Protein AF-A0A940LHA8-F1 (afdb_monomer_lite)

Sequence (116 aa):
MSLPFFALILKLLYVRRKNFYYSDHAVFTLYHYIFSFILLMAIMGVGQLSDWTGISLGWVILLLFLVWIGYLLIAMKNFYRQGWRKTIVKFLILDFLGFFVVLFLFMVFLVLSFLV

Secondary structure (DSSP, 8-state):
--HHHHHHHHHHHTTT-TT--HHHHHHHHHHHHHHHHHHHHHHHHHHHHHHHH----HHHHHHHHHHHHHHHHHHHHHHHT--HHHHHHHHHHHHHHHHHHHHHHHHHHHHHHHH-

Structure (mmCIF, N/CA/C/O backbone):
data_AF-A0A940LHA8-F1
#
_entry.id   AF-A0A940LHA8-F1
#
loop_
_atom_site.group_PDB
_atom_site.id
_atom_site.type_symbol
_atom_site.label_atom_id
_atom_site.label_alt_id
_atom_site.label_comp_id
_atom_site.label_asym_id
_atom_site.label_entity_id
_atom_site.label_seq_id
_atom_site.pdbx_PDB_ins_code
_atom_site.Cartn_x
_atom_site.Cartn_y
_atom_site.Cartn_z
_atom_site.occupancy
_atom_site.B_iso_or_equiv
_atom_site.auth_seq_id
_atom_site.auth_comp_id
_atom_site.auth_asym_id
_atom_site.auth_atom_id
_atom_site.pdbx_PDB_model_num
ATOM 1 N N . MET A 1 1 ? -11.880 -2.506 -8.402 1.00 62.34 1 MET A N 1
ATOM 2 C CA . MET A 1 1 ? -12.842 -3.528 -7.925 1.00 62.34 1 MET A CA 1
ATOM 3 C C . MET A 1 1 ? -12.488 -4.121 -6.560 1.00 62.34 1 MET A C 1
ATOM 5 O O . MET A 1 1 ? -13.398 -4.410 -5.800 1.00 62.34 1 MET A O 1
ATOM 9 N N . SER A 1 2 ? -11.208 -4.261 -6.196 1.00 86.75 2 SER A N 1
ATOM 10 C CA . SER A 1 2 ? -10.781 -4.823 -4.898 1.00 86.75 2 SER A CA 1
ATOM 11 C C . SER A 1 2 ? -10.897 -3.871 -3.698 1.00 86.75 2 SER A C 1
ATOM 13 O O . SER A 1 2 ? -10.974 -4.339 -2.566 1.00 86.75 2 SER A O 1
ATOM 15 N N . LEU A 1 3 ? -10.940 -2.550 -3.921 1.00 90.06 3 LEU A N 1
ATOM 16 C CA . LEU A 1 3 ? -10.986 -1.528 -2.862 1.00 90.06 3 LEU A CA 1
ATOM 17 C C . LEU A 1 3 ? -12.035 -1.798 -1.762 1.00 90.06 3 LEU A C 1
ATOM 19 O O . LEU A 1 3 ? -11.643 -1.811 -0.594 1.00 90.06 3 LEU A O 1
ATOM 23 N N . PRO A 1 4 ? -13.327 -2.053 -2.067 1.00 92.56 4 PRO A N 1
ATOM 24 C CA . PRO A 1 4 ? -14.316 -2.320 -1.021 1.00 92.56 4 PRO A CA 1
ATOM 25 C C . PRO A 1 4 ? -14.007 -3.590 -0.218 1.00 92.56 4 PRO A C 1
ATOM 27 O O . PRO A 1 4 ? -14.185 -3.610 0.997 1.00 92.56 4 PRO A O 1
ATOM 30 N N . PHE A 1 5 ? -13.472 -4.631 -0.858 1.00 93.56 5 PHE A N 1
ATOM 31 C CA . PHE A 1 5 ? -13.06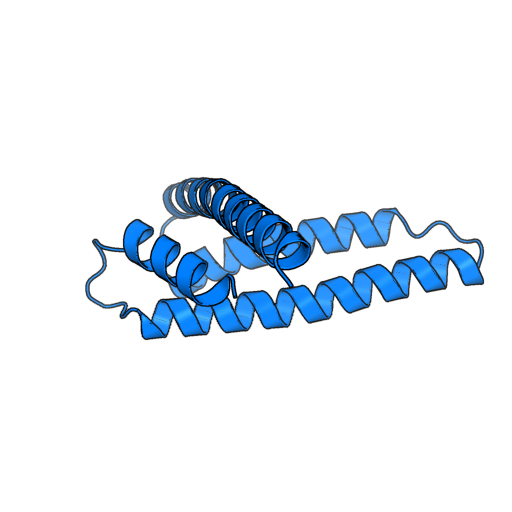2 -5.856 -0.169 1.00 93.56 5 PHE A CA 1
ATOM 32 C C . PHE A 1 5 ? -11.868 -5.612 0.756 1.00 93.56 5 PHE A C 1
ATOM 34 O O . PHE A 1 5 ? -11.858 -6.080 1.891 1.00 93.56 5 PHE A O 1
ATOM 41 N N . PHE A 1 6 ? -10.886 -4.828 0.315 1.00 94.19 6 PHE A N 1
ATOM 42 C CA . PHE A 1 6 ? -9.719 -4.489 1.126 1.00 94.19 6 PHE A CA 1
ATOM 43 C C . PHE A 1 6 ? -10.104 -3.629 2.343 1.00 94.19 6 PHE A C 1
ATOM 45 O O . PHE A 1 6 ? -9.696 -3.912 3.472 1.00 94.19 6 PHE A O 1
ATOM 52 N N . ALA A 1 7 ? -10.983 -2.642 2.145 1.00 95.38 7 ALA A N 1
ATOM 53 C CA . ALA A 1 7 ? -11.564 -1.850 3.226 1.00 95.38 7 ALA A CA 1
ATOM 54 C C . ALA A 1 7 ? -12.392 -2.711 4.198 1.00 95.38 7 ALA A C 1
ATOM 56 O O . ALA A 1 7 ? -12.354 -2.498 5.412 1.00 95.38 7 ALA A O 1
ATOM 57 N N . LEU A 1 8 ? -13.111 -3.715 3.686 1.00 95.94 8 LEU A N 1
ATOM 58 C CA . LEU A 1 8 ? -13.868 -4.664 4.498 1.00 95.94 8 LEU A CA 1
ATOM 59 C C . LEU A 1 8 ? -12.948 -5.548 5.348 1.00 95.94 8 LEU A C 1
ATOM 61 O O . LEU A 1 8 ? -13.213 -5.710 6.538 1.00 95.94 8 LEU A O 1
ATOM 65 N N . ILE A 1 9 ? -11.850 -6.067 4.786 1.00 96.25 9 ILE A N 1
ATOM 66 C CA . ILE A 1 9 ? -10.849 -6.830 5.549 1.00 96.25 9 ILE A CA 1
ATOM 67 C C . ILE A 1 9 ? -10.293 -5.966 6.682 1.00 96.25 9 ILE A C 1
ATOM 69 O O . ILE A 1 9 ? -10.262 -6.405 7.832 1.00 96.25 9 ILE A O 1
ATOM 73 N N . LEU A 1 10 ? -9.923 -4.714 6.400 1.00 96.00 10 LEU A N 1
ATOM 74 C CA . LEU A 1 10 ? -9.479 -3.773 7.431 1.00 96.00 10 LEU A CA 1
ATOM 75 C C . LEU A 1 10 ? -10.551 -3.561 8.507 1.00 96.00 10 LEU A C 1
ATOM 77 O O . LEU A 1 10 ? -10.246 -3.657 9.697 1.00 96.00 10 LEU A O 1
ATOM 81 N N . LYS A 1 11 ? -11.816 -3.362 8.126 1.00 95.62 11 LYS A N 1
ATOM 82 C CA . LYS A 1 11 ? -12.921 -3.252 9.088 1.00 95.62 11 LYS A CA 1
ATOM 83 C C . LYS A 1 11 ? -13.018 -4.484 9.989 1.00 95.62 11 LYS A C 1
ATOM 85 O O . LYS A 1 11 ? -13.180 -4.336 11.197 1.00 95.62 11 LYS A O 1
ATOM 90 N N . LEU A 1 12 ? -12.877 -5.691 9.443 1.00 95.31 12 LEU A N 1
ATOM 91 C CA . LEU A 1 12 ? -12.895 -6.935 10.221 1.00 95.31 12 LEU A CA 1
ATOM 92 C C . LEU A 1 12 ? -11.686 -7.035 11.163 1.00 95.31 12 LEU A C 1
ATOM 94 O O . LEU A 1 12 ? -11.846 -7.293 12.357 1.00 95.31 12 LEU A O 1
ATOM 98 N N . LEU A 1 13 ? -10.479 -6.740 10.672 1.00 95.19 13 LEU A N 1
ATOM 99 C CA . LEU A 1 13 ? -9.248 -6.744 11.472 1.00 95.19 13 LEU A CA 1
ATOM 100 C C . LEU A 1 13 ? -9.284 -5.733 12.622 1.00 95.19 13 LEU A C 1
ATOM 102 O O . LEU A 1 13 ? -8.635 -5.926 13.659 1.00 95.19 13 LEU A O 1
ATOM 106 N N . TYR A 1 14 ? -10.017 -4.635 12.458 1.00 94.44 14 TYR A N 1
ATOM 107 C CA . TYR A 1 14 ? -10.129 -3.558 13.435 1.00 94.44 14 TYR A CA 1
ATOM 108 C C . TYR A 1 14 ? -11.520 -3.453 14.076 1.00 94.44 14 TYR A C 1
ATOM 110 O O . TYR A 1 14 ? -11.765 -2.488 14.790 1.00 94.44 14 TYR A O 1
ATOM 118 N N . VAL A 1 15 ? -12.369 -4.485 13.974 1.00 92.69 15 VAL A N 1
ATOM 119 C CA . VAL A 1 15 ? -13.764 -4.473 14.466 1.00 92.69 15 VAL A CA 1
ATOM 120 C C . VAL A 1 15 ? -13.905 -4.126 15.954 1.00 92.69 15 VAL A C 1
ATOM 122 O O . VAL A 1 15 ? -14.878 -3.511 16.377 1.00 92.69 15 VAL A O 1
ATOM 125 N N . ARG A 1 16 ? -12.896 -4.457 16.773 1.00 89.19 16 ARG A N 1
ATOM 126 C CA . ARG A 1 16 ? -12.867 -4.120 18.210 1.00 89.19 16 ARG A CA 1
ATOM 127 C C . ARG A 1 16 ? -12.642 -2.622 18.483 1.00 89.19 16 ARG A C 1
ATOM 129 O O . ARG A 1 16 ? -12.663 -2.206 19.638 1.00 89.19 16 ARG A O 1
ATOM 136 N N . ARG A 1 17 ? -12.373 -1.807 17.459 1.00 86.88 17 ARG A N 1
ATOM 137 C CA . ARG A 1 17 ? -12.106 -0.366 17.560 1.00 86.88 17 ARG A CA 1
ATOM 138 C C . ARG A 1 17 ? -13.323 0.405 17.054 1.00 86.88 17 ARG A C 1
ATOM 140 O O . ARG A 1 17 ? -13.443 0.666 15.867 1.00 86.88 17 ARG A O 1
ATOM 147 N N . LYS A 1 18 ? -14.195 0.810 17.979 1.00 81.12 18 LYS A N 1
ATOM 148 C CA . LYS A 1 18 ? -15.479 1.461 17.661 1.00 81.12 18 LYS A CA 1
ATOM 149 C C . LYS A 1 18 ? -15.373 2.857 17.025 1.00 81.12 18 LYS A C 1
ATOM 151 O O . LYS A 1 18 ? -16.371 3.353 16.527 1.00 81.12 18 LYS A O 1
ATOM 156 N N . ASN A 1 19 ? -14.185 3.465 17.021 1.00 88.25 19 ASN A N 1
ATOM 157 C CA . ASN A 1 19 ? -13.971 4.812 16.480 1.00 88.25 19 ASN A CA 1
ATOM 158 C C . ASN A 1 19 ? -13.641 4.830 14.978 1.00 88.25 19 ASN A C 1
ATOM 160 O O . ASN A 1 19 ? -13.383 5.905 14.453 1.00 88.25 19 ASN A O 1
ATOM 164 N N . PHE A 1 20 ? -13.583 3.669 14.317 1.00 91.31 20 PHE A N 1
ATOM 165 C CA . PHE A 1 20 ? -13.324 3.581 12.881 1.00 91.31 20 PHE A CA 1
ATOM 166 C C . PHE A 1 20 ? -14.565 3.069 12.159 1.00 91.31 20 PHE A C 1
ATOM 168 O O . PHE A 1 20 ? -15.047 1.961 12.411 1.00 91.31 20 PHE A O 1
ATOM 175 N N . TYR A 1 21 ? -15.073 3.885 11.249 1.00 93.19 21 TYR A N 1
ATOM 176 C CA . TYR A 1 21 ? -16.150 3.540 10.342 1.00 93.19 21 TYR A CA 1
ATOM 177 C C . TYR A 1 21 ? -15.597 2.871 9.084 1.00 93.19 21 TYR A C 1
ATOM 1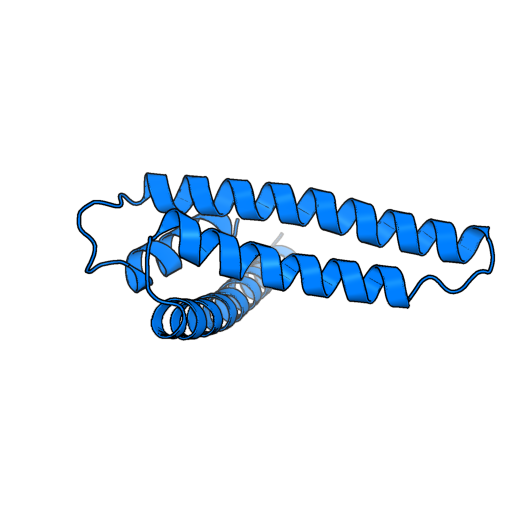79 O O . TYR A 1 21 ? -14.415 2.957 8.752 1.00 93.19 21 TYR A O 1
ATOM 187 N N . TYR A 1 22 ? -16.473 2.200 8.335 1.00 93.19 22 TYR A N 1
ATOM 188 C CA . TYR A 1 22 ? -16.093 1.601 7.052 1.00 93.19 22 TYR A CA 1
ATOM 189 C C . TYR A 1 22 ? -15.503 2.637 6.079 1.00 93.19 22 TYR A C 1
ATOM 191 O O . TYR A 1 22 ? -14.544 2.333 5.373 1.00 93.19 22 TYR A O 1
ATOM 199 N N . SER A 1 23 ? -16.031 3.864 6.090 1.00 94.38 23 SER A N 1
ATOM 200 C CA . SER A 1 23 ? -15.511 4.992 5.313 1.00 94.38 23 SER A CA 1
ATOM 201 C C . SER A 1 23 ? -14.048 5.292 5.630 1.00 94.38 23 SER A C 1
ATOM 203 O O . SER A 1 23 ? -13.272 5.519 4.710 1.00 94.38 23 SER A O 1
ATOM 205 N N . ASP A 1 24 ? -13.641 5.212 6.898 1.00 95.62 24 ASP A N 1
ATOM 206 C CA . ASP A 1 24 ? -12.259 5.476 7.311 1.00 95.62 24 ASP A CA 1
ATOM 207 C C . ASP A 1 24 ? -11.306 4.433 6.717 1.00 95.62 24 ASP A C 1
ATOM 209 O O . ASP A 1 24 ? -10.247 4.765 6.183 1.00 95.62 24 ASP A O 1
ATOM 213 N N . HIS A 1 25 ? -11.717 3.161 6.739 1.00 95.50 25 HIS A N 1
ATOM 214 C CA . HIS A 1 25 ? -10.973 2.069 6.111 1.00 95.50 25 HIS A CA 1
ATOM 215 C C . HIS A 1 25 ? -10.935 2.197 4.582 1.00 95.50 25 HIS A C 1
ATOM 217 O O . HIS A 1 25 ? -9.912 1.895 3.964 1.00 95.50 25 HIS A O 1
ATOM 223 N N . ALA A 1 26 ? -12.025 2.658 3.965 1.00 95.38 26 ALA A N 1
ATOM 224 C CA . ALA A 1 26 ? -12.102 2.885 2.526 1.00 95.38 26 ALA A CA 1
ATOM 225 C C . ALA A 1 26 ? -11.186 4.032 2.082 1.00 95.38 26 ALA A C 1
ATOM 227 O O . ALA A 1 26 ? -10.439 3.868 1.120 1.00 95.38 26 ALA A O 1
ATOM 228 N N . VAL A 1 27 ? -11.169 5.146 2.818 1.00 96.38 27 VAL A N 1
ATOM 229 C CA . VAL A 1 27 ? -10.271 6.281 2.566 1.00 96.38 27 VAL A CA 1
ATOM 230 C C . VAL A 1 27 ? -8.812 5.867 2.755 1.00 96.38 27 VAL A C 1
ATOM 232 O O . VAL A 1 27 ? -7.990 6.128 1.880 1.00 96.38 27 VAL A O 1
ATOM 235 N N . PHE A 1 28 ? -8.482 5.147 3.832 1.00 96.62 28 PHE A N 1
ATOM 236 C CA . PHE A 1 28 ? -7.136 4.597 4.031 1.00 96.62 28 PHE A CA 1
ATOM 237 C C . PHE A 1 28 ? -6.695 3.719 2.850 1.00 96.62 28 PHE A C 1
ATOM 239 O O . PHE A 1 28 ? -5.591 3.870 2.328 1.00 96.62 28 PHE A O 1
ATOM 246 N N . THR A 1 29 ? -7.581 2.827 2.401 1.00 96.44 29 THR A N 1
ATOM 247 C CA . THR A 1 29 ? -7.330 1.953 1.249 1.00 96.44 29 THR A CA 1
ATOM 248 C C . THR A 1 29 ? -7.133 2.764 -0.029 1.00 96.44 29 THR A C 1
ATOM 250 O O . THR A 1 29 ? -6.228 2.467 -0.801 1.00 96.44 29 THR A O 1
ATOM 253 N N . LEU A 1 30 ? -7.932 3.809 -0.249 1.00 96.00 30 LEU A N 1
ATOM 254 C CA . LEU A 1 30 ? -7.798 4.687 -1.409 1.00 96.00 30 LEU A CA 1
ATOM 255 C C . LEU A 1 30 ? -6.412 5.344 -1.456 1.00 96.00 30 LEU A C 1
ATOM 257 O O . LEU A 1 30 ? -5.751 5.273 -2.489 1.00 96.00 30 LEU A O 1
ATOM 261 N N . TYR A 1 31 ? -5.938 5.912 -0.343 1.00 96.31 31 TYR A N 1
ATOM 262 C CA . TYR A 1 31 ? -4.589 6.486 -0.268 1.00 96.31 31 TYR A CA 1
ATOM 263 C C . TYR A 1 31 ? -3.501 5.444 -0.522 1.00 96.31 31 TYR A C 1
ATOM 265 O O . TYR A 1 31 ? -2.548 5.727 -1.247 1.00 96.31 31 TYR A O 1
ATOM 273 N N . HIS A 1 32 ? -3.658 4.232 0.019 1.00 95.88 32 HIS A N 1
ATOM 274 C CA . HIS A 1 32 ? -2.737 3.137 -0.266 1.00 95.88 32 HIS A CA 1
ATOM 275 C C . HIS A 1 32 ? -2.688 2.810 -1.765 1.00 95.88 32 HIS A C 1
ATOM 277 O O . HIS A 1 32 ? -1.600 2.704 -2.318 1.00 95.88 32 HIS A O 1
ATOM 283 N N . TYR A 1 33 ? -3.839 2.733 -2.439 1.00 95.25 33 TYR A N 1
ATOM 284 C CA . TYR A 1 33 ? -3.909 2.446 -3.874 1.00 95.25 33 TYR A CA 1
ATOM 285 C C . TYR A 1 33 ? -3.293 3.570 -4.709 1.00 95.25 33 TYR A C 1
ATOM 287 O O . TYR A 1 33 ? -2.520 3.288 -5.619 1.00 95.25 33 TYR A O 1
ATOM 295 N N . ILE A 1 34 ? -3.582 4.836 -4.388 1.00 96.62 34 ILE A N 1
ATOM 296 C CA . ILE A 1 34 ? -2.970 5.994 -5.061 1.00 96.62 34 ILE A CA 1
ATOM 297 C C . ILE A 1 34 ? -1.445 5.920 -4.948 1.00 96.62 34 ILE A C 1
ATOM 299 O O . ILE A 1 34 ? -0.743 6.036 -5.951 1.00 96.62 34 ILE A O 1
ATOM 303 N N . PHE A 1 35 ? -0.931 5.670 -3.743 1.00 97.12 35 PHE A N 1
ATOM 304 C CA . PHE A 1 35 ? 0.500 5.498 -3.520 1.00 97.12 35 PHE A CA 1
ATOM 305 C C . PHE A 1 35 ? 1.069 4.317 -4.319 1.00 97.12 35 PHE A C 1
ATOM 307 O O . PHE A 1 35 ? 2.100 4.466 -4.970 1.00 97.12 35 PHE A O 1
ATOM 314 N N . SER A 1 36 ? 0.384 3.170 -4.333 1.00 95.94 36 SER A N 1
ATOM 315 C CA . SER A 1 36 ? 0.775 2.001 -5.126 1.00 95.94 36 SER A CA 1
ATOM 316 C C . SER A 1 36 ? 0.859 2.299 -6.621 1.00 95.94 36 SER A C 1
ATOM 318 O O . SER A 1 36 ? 1.803 1.854 -7.264 1.00 95.94 36 SER A O 1
ATOM 320 N N . PHE A 1 37 ? -0.073 3.077 -7.177 1.00 96.62 37 PHE A N 1
ATOM 321 C CA . PHE A 1 37 ? -0.018 3.481 -8.584 1.00 96.62 37 PHE A CA 1
ATOM 322 C C . PHE A 1 37 ? 1.162 4.410 -8.876 1.00 96.62 37 PHE A C 1
ATOM 324 O O . PHE A 1 37 ? 1.854 4.209 -9.872 1.00 96.62 37 PHE A O 1
ATOM 331 N N . ILE A 1 38 ? 1.432 5.386 -8.004 1.00 97.69 38 ILE A N 1
ATOM 332 C CA . ILE A 1 38 ? 2.610 6.264 -8.121 1.00 97.69 38 ILE A CA 1
ATOM 333 C C . ILE A 1 38 ? 3.896 5.437 -8.093 1.00 97.69 38 ILE A C 1
ATOM 335 O O . ILE A 1 38 ? 4.788 5.632 -8.917 1.00 97.69 38 ILE A O 1
ATOM 339 N N . LEU A 1 39 ? 3.978 4.482 -7.172 1.00 97.31 39 LEU A N 1
ATOM 340 C CA . LEU A 1 39 ? 5.149 3.635 -7.023 1.00 97.31 39 LEU A CA 1
ATOM 341 C C . LEU A 1 39 ? 5.330 2.683 -8.209 1.00 97.31 39 LEU A C 1
ATOM 343 O O . LEU A 1 39 ? 6.449 2.503 -8.676 1.00 97.31 39 LEU A O 1
ATOM 347 N N . LEU A 1 40 ? 4.241 2.120 -8.733 1.00 97.19 40 LEU A N 1
ATOM 348 C CA . LEU A 1 40 ? 4.272 1.286 -9.931 1.00 97.19 40 LEU A CA 1
ATOM 349 C C . LEU A 1 40 ? 4.760 2.085 -11.145 1.00 97.19 40 LEU A C 1
ATOM 351 O O . LEU A 1 40 ? 5.624 1.604 -11.874 1.00 97.19 40 LEU A O 1
ATOM 355 N N . MET A 1 41 ? 4.278 3.321 -11.319 1.00 98.00 41 MET A N 1
ATOM 356 C CA . MET A 1 41 ? 4.785 4.229 -12.352 1.00 98.00 41 MET A CA 1
ATOM 357 C C . MET A 1 41 ? 6.288 4.485 -12.189 1.00 98.00 41 MET A C 1
ATOM 359 O O . MET A 1 41 ? 7.023 4.432 -13.172 1.00 98.00 41 MET A O 1
ATOM 363 N N . ALA A 1 42 ? 6.767 4.698 -10.960 1.00 97.81 42 ALA A N 1
ATOM 364 C CA . ALA A 1 42 ? 8.194 4.862 -10.692 1.00 97.81 42 ALA A CA 1
ATOM 365 C C . ALA A 1 42 ? 9.002 3.594 -11.021 1.00 97.81 42 ALA A C 1
ATOM 367 O O . ALA A 1 42 ? 10.045 3.693 -11.659 1.00 97.81 42 ALA A O 1
ATOM 368 N N . ILE A 1 43 ? 8.514 2.405 -10.648 1.00 97.50 43 ILE A N 1
ATOM 369 C CA . ILE A 1 43 ? 9.164 1.120 -10.960 1.00 97.50 43 ILE A CA 1
ATOM 370 C C . ILE A 1 43 ? 9.272 0.925 -12.477 1.00 97.50 43 ILE A C 1
ATOM 372 O O . ILE A 1 43 ? 10.349 0.602 -12.973 1.00 97.50 43 ILE A O 1
ATOM 376 N N . MET A 1 44 ? 8.185 1.163 -13.217 1.00 97.19 44 MET A N 1
ATOM 377 C CA . MET A 1 44 ? 8.179 1.069 -14.680 1.00 97.19 44 MET A CA 1
ATOM 378 C C . MET A 1 44 ? 9.134 2.086 -15.315 1.00 97.19 44 MET A C 1
ATOM 380 O O . MET A 1 44 ? 9.900 1.730 -16.207 1.00 97.19 44 MET A O 1
ATOM 384 N N . GLY A 1 45 ? 9.141 3.330 -14.826 1.00 97.56 45 GLY A N 1
ATOM 385 C CA . GLY A 1 45 ? 10.046 4.375 -15.305 1.00 97.56 45 GLY A CA 1
ATOM 386 C C . GLY A 1 45 ? 11.521 4.048 -15.061 1.00 97.56 45 GLY A C 1
ATOM 387 O O . GLY A 1 45 ? 12.348 4.245 -15.946 1.00 97.56 45 GLY A O 1
ATOM 388 N N . VAL A 1 46 ? 11.854 3.490 -13.894 1.00 97.25 46 VAL A N 1
ATOM 389 C CA . VAL A 1 46 ? 13.212 3.021 -13.578 1.00 97.25 46 VAL A CA 1
ATOM 390 C C . VAL A 1 46 ? 13.613 1.849 -14.472 1.00 97.25 46 VAL A C 1
ATOM 392 O O . VAL A 1 46 ? 14.745 1.827 -14.947 1.00 97.25 46 VAL A O 1
ATOM 395 N N . GLY A 1 47 ? 12.703 0.906 -14.732 1.00 96.56 47 GLY A N 1
ATOM 396 C CA . GLY A 1 47 ? 12.943 -0.192 -15.672 1.00 96.56 47 GLY A CA 1
ATOM 397 C C . GLY A 1 47 ? 1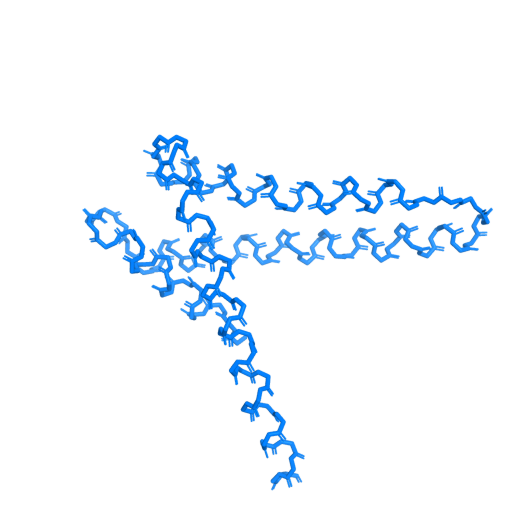3.279 0.326 -17.071 1.00 96.56 47 GLY A C 1
ATOM 398 O O . GLY A 1 47 ? 14.337 0.012 -17.605 1.00 96.56 47 GLY A O 1
ATOM 399 N N . GLN A 1 48 ? 12.450 1.229 -17.600 1.00 96.81 48 GLN A N 1
ATOM 400 C CA . GLN A 1 48 ? 12.675 1.844 -18.909 1.00 96.81 48 GLN A CA 1
ATOM 401 C C . GLN A 1 48 ? 13.999 2.618 -18.977 1.00 96.81 48 GLN A C 1
ATOM 403 O O . GLN A 1 48 ? 14.703 2.569 -19.985 1.00 96.81 48 GLN A O 1
ATOM 408 N N . LEU A 1 49 ? 14.354 3.332 -17.904 1.00 96.88 49 LEU A N 1
ATOM 409 C CA . LEU A 1 49 ? 15.621 4.055 -17.811 1.00 96.88 49 LEU A CA 1
ATOM 410 C C . LEU A 1 49 ? 16.822 3.100 -17.779 1.00 96.88 49 LEU A C 1
ATOM 412 O O . LEU A 1 49 ? 17.855 3.397 -18.380 1.00 96.88 49 LEU A O 1
ATOM 416 N N . SER A 1 50 ? 16.689 1.960 -17.098 1.00 96.50 50 SER A N 1
ATOM 417 C CA . SER A 1 50 ? 17.704 0.904 -17.072 1.00 96.50 50 SER A CA 1
ATOM 418 C C . SER A 1 50 ? 17.979 0.390 -18.488 1.00 96.50 50 SER A C 1
ATOM 420 O O . SER A 1 50 ? 19.136 0.339 -18.900 1.00 96.50 50 SER A O 1
ATOM 422 N N . ASP A 1 51 ? 16.920 0.128 -19.258 1.00 95.00 51 ASP A N 1
ATOM 423 C CA . ASP A 1 51 ? 17.018 -0.344 -20.644 1.00 95.00 51 ASP A CA 1
ATOM 424 C C . ASP A 1 51 ? 17.627 0.713 -21.576 1.00 95.00 51 ASP A C 1
ATOM 426 O O . ASP A 1 51 ? 18.461 0.399 -22.422 1.00 95.00 51 ASP A O 1
ATOM 430 N N . TRP A 1 52 ? 17.249 1.984 -21.414 1.00 96.38 52 TRP A N 1
ATOM 431 C CA . TRP A 1 52 ? 17.754 3.082 -22.248 1.00 96.38 52 TRP A CA 1
ATOM 432 C C . TRP A 1 52 ? 19.219 3.429 -21.988 1.00 96.38 52 TRP A C 1
ATOM 434 O O . TRP A 1 52 ? 19.940 3.795 -22.913 1.00 96.38 52 TRP A O 1
ATOM 444 N N . THR A 1 53 ? 19.660 3.354 -20.733 1.00 95.56 53 THR A N 1
ATOM 445 C CA . THR A 1 53 ? 21.036 3.704 -20.345 1.00 95.56 53 THR A CA 1
ATOM 446 C C . THR A 1 53 ? 21.992 2.516 -20.411 1.00 95.56 53 THR A C 1
ATOM 448 O O . THR A 1 53 ? 23.205 2.712 -20.375 1.00 95.56 53 THR A O 1
ATOM 451 N N . GLY A 1 54 ? 21.469 1.286 -20.461 1.00 93.94 54 GLY A N 1
ATOM 452 C CA . GLY A 1 54 ? 22.244 0.054 -20.306 1.00 93.94 54 GLY A CA 1
ATOM 453 C C . GLY A 1 54 ? 22.798 -0.158 -18.890 1.00 93.94 54 GLY A C 1
ATOM 454 O O . GLY A 1 54 ? 23.526 -1.121 -18.650 1.00 93.94 54 GLY A O 1
ATOM 455 N N . ILE A 1 55 ? 22.477 0.725 -17.937 1.00 95.25 55 ILE A N 1
ATOM 456 C CA . ILE A 1 55 ? 22.901 0.624 -16.539 1.00 95.25 55 ILE A CA 1
ATOM 457 C C . ILE A 1 55 ? 21.880 -0.225 -15.792 1.00 95.25 55 ILE A C 1
ATOM 459 O O . ILE A 1 55 ? 20.688 0.065 -15.826 1.00 95.25 55 ILE A O 1
ATOM 463 N N . SER A 1 56 ? 22.336 -1.238 -15.052 1.00 94.00 56 SER A N 1
ATOM 464 C CA . SER A 1 56 ? 21.449 -2.038 -14.202 1.00 94.00 56 SER A CA 1
ATOM 465 C C . SER A 1 56 ? 20.943 -1.228 -13.002 1.00 94.00 56 SER A C 1
ATOM 467 O O . SER A 1 56 ? 21.705 -0.885 -12.095 1.00 94.00 56 SER A O 1
ATOM 469 N N . LEU A 1 57 ? 19.636 -0.955 -12.975 1.00 96.00 57 LEU A N 1
ATOM 470 C CA . LEU A 1 57 ? 18.941 -0.263 -11.882 1.00 96.00 57 LEU A CA 1
ATOM 471 C C . LEU A 1 57 ? 18.073 -1.211 -11.038 1.00 96.00 57 LEU A C 1
ATOM 473 O O . LEU A 1 57 ? 17.194 -0.770 -10.297 1.00 96.00 57 LEU A O 1
ATOM 477 N N . GLY A 1 58 ? 18.331 -2.522 -11.095 1.00 94.69 58 GLY A N 1
ATOM 478 C CA . GLY A 1 58 ? 17.551 -3.525 -10.356 1.00 94.69 58 GLY A CA 1
ATOM 479 C C . GLY A 1 58 ? 17.523 -3.298 -8.838 1.00 94.69 58 GLY A C 1
ATOM 480 O O . GLY A 1 58 ? 16.513 -3.554 -8.185 1.00 94.69 58 GLY A O 1
ATOM 481 N N . TRP A 1 59 ? 18.593 -2.737 -8.269 1.00 96.00 59 TRP A N 1
ATOM 482 C CA . TRP A 1 59 ? 18.652 -2.373 -6.850 1.00 96.00 59 TRP A CA 1
ATOM 483 C C . TRP A 1 59 ? 17.681 -1.237 -6.487 1.00 96.00 59 TRP A C 1
ATOM 485 O O . TRP A 1 59 ? 17.118 -1.246 -5.394 1.00 96.00 59 TRP A O 1
ATOM 495 N N . VAL A 1 60 ? 17.437 -0.289 -7.402 1.00 97.12 60 VAL A N 1
ATOM 496 C CA . VAL A 1 60 ? 16.451 0.789 -7.218 1.00 97.12 60 VAL A CA 1
ATOM 497 C C . VAL A 1 60 ? 15.049 0.195 -7.202 1.00 97.12 60 VAL A C 1
ATOM 499 O O . VAL A 1 60 ? 14.247 0.530 -6.336 1.00 97.12 60 VAL A O 1
ATOM 502 N N . ILE A 1 61 ? 14.766 -0.734 -8.116 1.00 96.38 61 ILE A N 1
ATOM 503 C CA . ILE A 1 61 ? 13.485 -1.446 -8.162 1.00 96.38 61 ILE A CA 1
ATOM 504 C C . ILE A 1 61 ? 13.257 -2.211 -6.851 1.00 96.38 61 ILE A C 1
ATOM 506 O O . ILE A 1 61 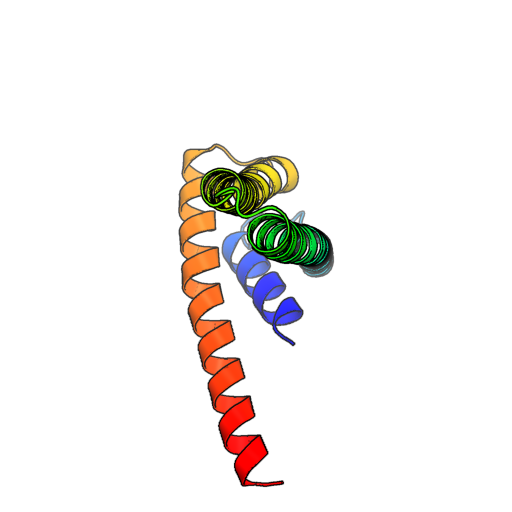? 12.190 -2.089 -6.249 1.00 96.38 61 ILE A O 1
ATOM 510 N N . LEU A 1 62 ? 14.270 -2.934 -6.356 1.00 96.88 62 LEU A N 1
ATOM 511 C CA . LEU A 1 62 ? 14.203 -3.621 -5.063 1.00 96.88 62 LEU A CA 1
ATOM 512 C C . LEU A 1 62 ? 13.923 -2.645 -3.909 1.00 96.88 62 LEU A C 1
ATOM 514 O O . LEU A 1 62 ? 13.069 -2.920 -3.066 1.00 96.88 62 LEU A O 1
ATOM 518 N N . LEU A 1 63 ? 14.600 -1.492 -3.884 1.00 98.00 63 LEU A N 1
ATOM 519 C CA . LEU A 1 63 ? 14.362 -0.443 -2.892 1.00 98.00 63 LEU A CA 1
ATOM 520 C C . LEU A 1 63 ? 12.910 0.055 -2.946 1.00 98.00 63 LEU A C 1
ATOM 522 O O . LEU A 1 63 ? 12.269 0.172 -1.905 1.00 98.00 63 LEU A O 1
ATOM 526 N N . LEU A 1 64 ? 12.369 0.304 -4.142 1.00 97.69 64 LEU A N 1
ATOM 527 C CA . LEU A 1 64 ? 10.979 0.730 -4.318 1.00 97.69 64 LEU A CA 1
ATOM 528 C C . LEU A 1 64 ? 9.999 -0.328 -3.794 1.00 97.69 64 LEU A C 1
ATOM 530 O O . LEU A 1 64 ? 9.062 0.024 -3.082 1.00 97.69 64 LEU A O 1
ATOM 534 N N . PHE A 1 65 ? 10.239 -1.619 -4.033 1.00 95.88 65 PHE A N 1
ATOM 535 C CA . PHE A 1 65 ? 9.422 -2.686 -3.441 1.00 95.88 65 PHE A CA 1
ATOM 536 C C . PHE A 1 65 ? 9.470 -2.692 -1.906 1.00 95.88 65 PHE A C 1
ATOM 538 O O . PHE A 1 65 ? 8.429 -2.819 -1.257 1.00 95.88 65 PHE A O 1
ATOM 545 N N . LEU A 1 66 ? 10.647 -2.500 -1.305 1.00 97.25 66 LEU A N 1
ATOM 546 C CA . LEU A 1 66 ? 10.778 -2.384 0.152 1.00 97.25 66 LEU A CA 1
ATOM 547 C C . LEU A 1 66 ? 10.040 -1.153 0.695 1.00 97.25 66 LEU A C 1
ATOM 549 O O . LEU A 1 66 ? 9.388 -1.237 1.737 1.00 97.25 66 LEU A O 1
ATOM 553 N N . VAL A 1 67 ? 10.089 -0.031 -0.027 1.00 97.62 67 VAL A N 1
ATOM 554 C CA . VAL A 1 67 ? 9.321 1.180 0.291 1.00 97.62 67 VAL A CA 1
ATOM 555 C C . VAL A 1 67 ? 7.820 0.904 0.222 1.00 97.62 67 VAL A C 1
ATOM 557 O O . VAL A 1 67 ? 7.095 1.366 1.101 1.00 97.62 67 VAL A O 1
ATOM 560 N N . TRP A 1 68 ? 7.344 0.112 -0.745 1.00 96.62 68 TRP A N 1
ATOM 561 C CA . TRP A 1 68 ? 5.934 -0.283 -0.831 1.00 96.62 68 TRP A CA 1
ATOM 562 C C . TRP A 1 68 ? 5.467 -0.976 0.452 1.00 96.62 68 TRP A C 1
ATOM 564 O O . TRP A 1 68 ? 4.505 -0.546 1.097 1.00 96.62 68 TRP A O 1
ATOM 574 N N . ILE A 1 69 ? 6.186 -2.029 0.843 1.00 95.94 69 ILE A N 1
ATOM 575 C CA . ILE A 1 69 ? 5.887 -2.855 2.018 1.00 95.94 69 ILE A CA 1
ATOM 576 C C . ILE A 1 69 ? 5.984 -2.008 3.292 1.00 95.94 69 ILE A C 1
ATOM 578 O O . ILE A 1 69 ? 5.073 -1.996 4.125 1.00 95.94 69 ILE A O 1
ATOM 582 N N . GLY A 1 70 ? 7.074 -1.247 3.426 1.00 97.25 70 GLY A N 1
ATOM 583 C CA . GLY A 1 70 ? 7.324 -0.382 4.573 1.00 97.25 70 GLY A CA 1
ATOM 584 C C . GLY A 1 70 ? 6.262 0.702 4.733 1.00 97.25 70 GLY A C 1
ATOM 585 O O . GLY A 1 70 ? 5.791 0.939 5.848 1.00 97.25 70 GLY A O 1
ATOM 586 N N . TYR A 1 71 ? 5.829 1.316 3.630 1.00 97.31 71 TYR A N 1
ATOM 587 C CA . TYR A 1 71 ? 4.790 2.338 3.637 1.00 97.31 71 TYR A CA 1
ATOM 588 C C . TYR A 1 71 ? 3.479 1.796 4.202 1.00 97.31 71 TYR A C 1
ATOM 590 O O . TYR A 1 71 ? 2.933 2.404 5.121 1.00 97.31 71 TYR A O 1
ATOM 598 N N . LEU A 1 72 ? 2.990 0.646 3.720 1.00 96.88 72 LEU A N 1
ATOM 599 C CA . LEU A 1 72 ? 1.723 0.085 4.200 1.00 96.88 72 LEU A CA 1
ATOM 600 C C . LEU A 1 72 ? 1.795 -0.250 5.697 1.00 96.88 72 LEU A C 1
ATOM 602 O O . LEU A 1 72 ? 0.901 0.126 6.461 1.00 96.88 72 LEU A O 1
ATOM 606 N N . LEU A 1 73 ? 2.885 -0.876 6.146 1.00 97.62 73 LEU A N 1
ATOM 607 C CA . LEU A 1 73 ? 3.078 -1.226 7.552 1.00 97.62 73 LEU A CA 1
ATOM 608 C C . LEU A 1 73 ? 3.107 0.016 8.464 1.00 97.62 73 LEU A C 1
ATOM 610 O O . LEU A 1 73 ? 2.444 0.048 9.509 1.00 97.62 73 LEU A O 1
ATOM 614 N N . ILE A 1 74 ? 3.850 1.057 8.072 1.00 97.62 74 ILE A N 1
ATOM 615 C CA . ILE A 1 74 ? 3.946 2.321 8.818 1.00 97.62 74 ILE A CA 1
ATOM 616 C C . ILE A 1 74 ? 2.609 3.070 8.784 1.00 97.62 74 ILE A C 1
ATOM 618 O O . ILE A 1 74 ? 2.157 3.562 9.821 1.00 97.62 74 ILE A O 1
ATOM 622 N N . ALA A 1 75 ? 1.938 3.113 7.633 1.00 97.12 75 ALA A N 1
ATOM 623 C CA . ALA A 1 75 ? 0.635 3.745 7.475 1.00 97.12 75 ALA A CA 1
ATOM 624 C C . ALA A 1 75 ? -0.409 3.084 8.384 1.00 97.12 75 ALA A C 1
ATOM 626 O O . ALA A 1 75 ? -1.105 3.783 9.120 1.00 97.12 75 ALA A O 1
ATOM 627 N N . MET A 1 76 ? -0.463 1.747 8.434 1.00 97.19 76 MET A N 1
ATOM 628 C CA . MET A 1 76 ? -1.344 1.017 9.354 1.00 97.19 76 MET A CA 1
ATOM 629 C C . MET A 1 76 ? -1.034 1.343 10.819 1.00 97.19 76 MET A C 1
ATOM 631 O O . MET A 1 76 ? -1.947 1.563 11.619 1.00 97.19 76 MET A O 1
ATOM 635 N N . LYS A 1 77 ? 0.249 1.402 11.194 1.00 96.56 77 LYS A N 1
ATOM 636 C CA . LYS A 1 77 ? 0.650 1.763 12.559 1.00 96.56 77 LYS A CA 1
ATOM 637 C C . LYS A 1 77 ? 0.164 3.165 12.931 1.00 96.56 77 LYS A C 1
ATOM 639 O O . LYS A 1 77 ? -0.431 3.328 13.998 1.00 96.56 77 LYS A O 1
ATOM 644 N N . ASN A 1 78 ? 0.415 4.150 12.073 1.00 95.75 78 ASN A N 1
ATOM 645 C CA . ASN A 1 78 ? 0.118 5.557 12.338 1.00 95.75 78 ASN A CA 1
ATOM 646 C C . ASN A 1 78 ? -1.389 5.835 12.329 1.00 95.75 78 ASN A C 1
ATOM 648 O O . ASN A 1 78 ? -1.890 6.521 13.220 1.00 95.75 78 ASN A O 1
ATOM 652 N N . PHE A 1 79 ? -2.119 5.251 11.376 1.00 95.38 79 PHE A N 1
ATOM 653 C CA . PHE A 1 79 ? -3.560 5.440 11.233 1.00 95.38 79 PHE A CA 1
ATOM 654 C C . PHE A 1 79 ? -4.340 4.771 12.372 1.00 95.38 79 PHE A C 1
ATOM 656 O O . PHE A 1 79 ? -5.136 5.415 13.053 1.00 95.38 79 PHE A O 1
ATOM 663 N N . TYR A 1 80 ? -4.065 3.493 12.661 1.00 94.56 80 TYR A N 1
ATOM 664 C CA . TYR A 1 80 ? -4.812 2.750 13.684 1.00 94.56 80 TYR A CA 1
ATOM 665 C C . TYR A 1 80 ? -4.262 2.901 15.107 1.00 94.56 80 TYR A C 1
ATOM 667 O O . TYR A 1 80 ? -4.918 2.467 16.068 1.00 94.56 80 TYR A O 1
ATOM 675 N N . ARG A 1 81 ? -3.076 3.508 15.252 1.00 93.88 81 ARG A N 1
ATOM 676 C CA . ARG A 1 81 ? -2.389 3.788 16.523 1.00 93.88 81 ARG A CA 1
ATOM 677 C C . ARG A 1 81 ? -2.254 2.537 17.399 1.00 93.88 81 ARG A C 1
ATOM 679 O O . ARG A 1 81 ? -2.674 2.517 18.556 1.00 93.88 81 ARG A O 1
ATOM 686 N N . GLN A 1 82 ? -1.725 1.456 16.820 1.00 92.12 82 GLN A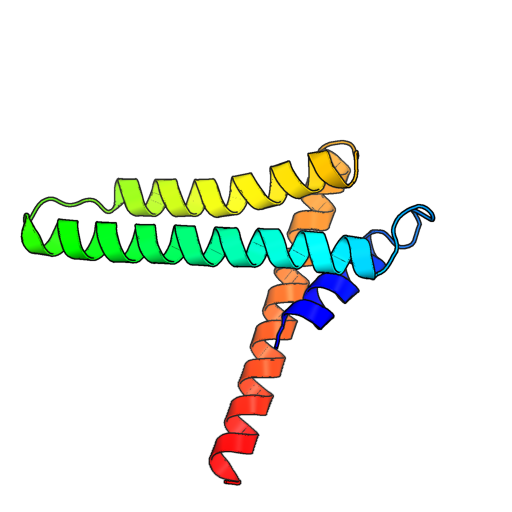 N 1
ATOM 687 C CA . GLN A 1 82 ? -1.471 0.185 17.514 1.00 92.12 82 GLN A CA 1
ATOM 688 C C . GLN A 1 82 ? 0.029 -0.059 17.727 1.00 92.12 82 GLN A C 1
ATOM 690 O O . GLN A 1 82 ? 0.871 0.463 17.000 1.00 92.12 82 GLN A O 1
ATOM 695 N N . GLY A 1 83 ? 0.369 -0.880 18.727 1.00 95.38 83 GLY A N 1
ATOM 696 C CA . GLY A 1 83 ? 1.748 -1.321 18.942 1.00 95.38 83 GLY A CA 1
ATOM 697 C C . GLY A 1 83 ? 2.254 -2.212 17.801 1.00 95.38 83 GLY A C 1
ATOM 698 O O . GLY A 1 83 ? 1.486 -2.994 17.239 1.00 95.38 83 GLY A O 1
ATOM 699 N N . TRP A 1 84 ? 3.558 -2.137 17.512 1.00 95.75 84 TRP A N 1
ATOM 700 C CA . TRP A 1 84 ? 4.208 -2.800 16.371 1.00 95.75 84 TRP A CA 1
ATOM 701 C C . TRP A 1 84 ? 3.844 -4.275 16.198 1.00 95.75 84 TRP A C 1
ATOM 703 O O . TRP A 1 84 ? 3.456 -4.671 15.106 1.00 95.75 84 TRP A O 1
ATOM 713 N N . ARG A 1 85 ? 3.893 -5.076 17.273 1.00 96.12 85 ARG A N 1
ATOM 714 C CA . ARG A 1 85 ? 3.577 -6.515 17.206 1.00 96.12 85 ARG A CA 1
ATOM 715 C C . ARG A 1 85 ? 2.180 -6.777 16.634 1.00 96.12 85 ARG A C 1
ATOM 717 O O . ARG A 1 85 ? 2.018 -7.627 15.770 1.00 96.12 85 ARG A O 1
ATOM 724 N N . LYS A 1 86 ? 1.174 -6.016 17.081 1.00 95.12 86 LYS A N 1
ATOM 725 C CA . LYS A 1 86 ? -0.208 -6.158 16.595 1.00 95.12 86 LYS A CA 1
ATOM 726 C C . LYS A 1 86 ? -0.335 -5.693 15.147 1.00 95.12 86 LYS A C 1
ATOM 728 O O . LYS A 1 86 ? -1.037 -6.337 14.376 1.00 95.12 86 LYS A O 1
ATOM 733 N N . THR A 1 87 ? 0.339 -4.602 14.789 1.00 96.94 87 THR A N 1
ATOM 734 C CA . THR A 1 87 ? 0.318 -4.076 13.420 1.00 96.94 87 THR A CA 1
ATOM 735 C C . THR A 1 87 ? 0.950 -5.055 12.439 1.00 96.94 87 THR A C 1
ATOM 737 O O . THR A 1 87 ? 0.334 -5.328 11.422 1.00 96.94 87 THR A O 1
ATOM 740 N N . ILE A 1 88 ? 2.107 -5.640 12.762 1.00 97.62 88 ILE A N 1
ATOM 741 C CA . ILE A 1 88 ? 2.789 -6.621 11.901 1.00 97.62 88 ILE A CA 1
ATOM 742 C C . ILE A 1 88 ? 1.907 -7.851 11.674 1.00 97.62 88 ILE A C 1
ATOM 744 O O . ILE A 1 88 ? 1.712 -8.260 10.537 1.00 97.62 88 ILE A O 1
ATOM 748 N N . VAL A 1 89 ? 1.311 -8.408 12.734 1.00 97.81 89 VAL A N 1
ATOM 749 C CA . VAL A 1 89 ? 0.409 -9.564 12.594 1.00 97.81 89 VAL A CA 1
ATOM 750 C C . VAL A 1 89 ? -0.782 -9.228 11.695 1.00 97.81 89 VAL A C 1
ATOM 752 O O . VAL A 1 89 ? -1.124 -10.000 10.806 1.00 97.81 89 VAL A O 1
ATOM 755 N N . LYS A 1 90 ? -1.408 -8.063 11.886 1.00 97.25 90 LYS A N 1
ATOM 756 C CA . LYS A 1 90 ? -2.544 -7.643 11.056 1.00 97.25 90 LYS A CA 1
ATOM 757 C C . LYS A 1 90 ? -2.157 -7.313 9.623 1.00 97.25 90 LYS A C 1
ATOM 759 O O . LYS A 1 90 ? -2.968 -7.551 8.744 1.00 97.25 90 LYS A O 1
ATOM 764 N N . PHE A 1 91 ? -0.966 -6.765 9.411 1.00 97.50 91 PHE A N 1
ATOM 765 C CA . PHE A 1 91 ? -0.394 -6.521 8.094 1.00 97.50 91 PHE A CA 1
ATOM 766 C C . PHE A 1 91 ? -0.269 -7.842 7.326 1.00 97.50 91 PHE A C 1
ATOM 768 O O . PHE A 1 91 ? -0.886 -7.990 6.281 1.00 97.50 91 PHE A O 1
ATOM 775 N N . LEU A 1 92 ? 0.356 -8.860 7.930 1.00 97.62 92 LEU A N 1
ATOM 776 C CA . LEU A 1 92 ? 0.472 -10.188 7.317 1.00 97.62 92 LEU A CA 1
ATOM 777 C C . LEU A 1 92 ? -0.894 -10.817 7.003 1.00 97.62 92 LEU A C 1
ATOM 779 O O . LEU A 1 92 ? -1.076 -11.389 5.932 1.00 97.62 92 LEU A O 1
ATOM 783 N N . ILE A 1 93 ? -1.870 -10.700 7.911 1.00 97.75 93 ILE A N 1
ATOM 784 C CA . ILE A 1 93 ? -3.229 -11.209 7.664 1.00 97.75 93 ILE A CA 1
ATOM 785 C C . ILE A 1 93 ? -3.916 -10.424 6.536 1.00 97.75 93 ILE A C 1
ATOM 787 O O . ILE A 1 93 ? -4.611 -11.022 5.718 1.00 97.75 93 ILE A O 1
ATOM 791 N N . LEU A 1 94 ? -3.744 -9.101 6.493 1.00 97.19 94 LEU A N 1
ATOM 792 C CA . LEU A 1 94 ? -4.314 -8.242 5.457 1.00 97.19 94 LEU A CA 1
ATOM 793 C C . LEU A 1 94 ? -3.778 -8.618 4.076 1.00 97.19 94 LEU A C 1
ATOM 795 O O . LEU A 1 94 ? -4.582 -8.798 3.167 1.00 97.19 94 LEU A O 1
ATOM 799 N N . ASP A 1 95 ? -2.462 -8.783 3.932 1.00 95.50 95 ASP A N 1
ATOM 800 C CA . ASP A 1 95 ? -1.840 -9.170 2.662 1.00 95.50 95 ASP A CA 1
ATOM 801 C C . ASP A 1 95 ? -2.243 -10.584 2.244 1.00 95.50 95 ASP A C 1
ATOM 803 O O . ASP A 1 95 ? -2.603 -10.811 1.090 1.00 95.50 95 ASP A O 1
ATOM 807 N N . PHE A 1 96 ? -2.269 -11.525 3.193 1.00 96.81 96 PHE A N 1
ATOM 808 C CA . PHE A 1 96 ? -2.708 -12.895 2.938 1.00 96.81 96 PHE A CA 1
ATOM 809 C C . PHE A 1 96 ? -4.155 -12.938 2.433 1.00 96.81 96 PHE A C 1
ATOM 811 O O . PHE A 1 96 ? -4.425 -13.503 1.378 1.00 96.81 96 PHE A O 1
ATOM 818 N N . LEU A 1 97 ? -5.094 -12.296 3.137 1.00 96.88 97 LEU A N 1
ATOM 819 C CA . LEU A 1 97 ? -6.495 -12.233 2.707 1.00 96.88 97 LEU A CA 1
ATOM 820 C C . LEU A 1 97 ? -6.666 -11.418 1.419 1.00 96.88 97 LEU A C 1
ATOM 822 O O . LEU A 1 97 ? -7.477 -11.779 0.566 1.00 96.88 97 LEU A O 1
ATOM 826 N N . GLY A 1 98 ? -5.896 -10.342 1.257 1.00 94.69 98 GLY A N 1
ATOM 827 C CA . GLY A 1 98 ? -5.881 -9.512 0.057 1.00 94.69 98 GLY A CA 1
ATOM 828 C C . GLY A 1 98 ? -5.479 -10.303 -1.185 1.00 94.69 98 GLY A C 1
ATOM 829 O O . GLY A 1 98 ? -6.135 -10.180 -2.218 1.00 94.69 98 GLY A O 1
ATOM 830 N N . PHE A 1 99 ? -4.478 -11.178 -1.070 1.00 94.44 99 PHE A N 1
ATOM 831 C CA . PHE A 1 99 ? -4.077 -12.090 -2.138 1.00 94.44 99 PHE A CA 1
ATOM 832 C C . PHE A 1 99 ? -5.238 -12.990 -2.586 1.00 94.44 99 PHE A C 1
ATOM 834 O O . PHE A 1 99 ? -5.527 -13.058 -3.781 1.00 94.44 99 PHE A O 1
ATOM 841 N N . PHE A 1 100 ? -5.970 -13.610 -1.651 1.00 95.31 100 PHE A N 1
ATOM 842 C CA . PHE A 1 100 ? -7.140 -14.431 -2.001 1.00 95.31 100 PHE A CA 1
ATOM 843 C C . PHE A 1 100 ? -8.273 -13.623 -2.628 1.00 95.31 100 PHE A C 1
ATOM 845 O O . PHE A 1 100 ? -8.928 -14.115 -3.544 1.00 95.31 100 PHE A O 1
ATOM 852 N N . VAL A 1 101 ? -8.50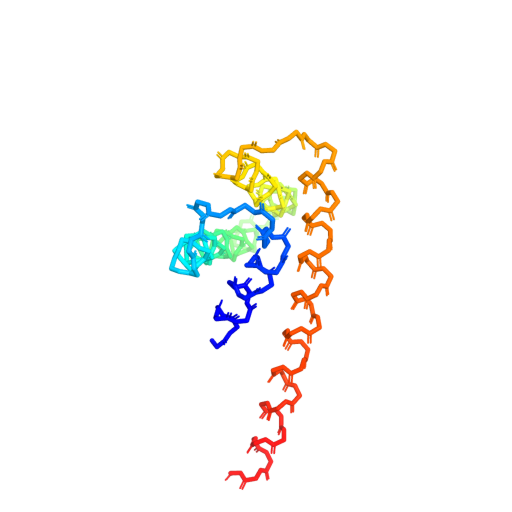2 -12.384 -2.181 1.00 95.00 101 VAL A N 1
ATOM 853 C CA . VAL A 1 101 ? -9.492 -11.494 -2.806 1.00 95.00 101 VAL A CA 1
ATOM 854 C C . VAL A 1 101 ? -9.117 -11.202 -4.254 1.00 95.00 101 VAL A C 1
ATOM 856 O O . VAL A 1 101 ? -9.972 -11.293 -5.131 1.00 95.00 101 VAL A O 1
ATOM 859 N N . VAL A 1 102 ? -7.855 -10.866 -4.524 1.00 93.69 102 VAL A N 1
ATOM 860 C CA . VAL A 1 102 ? -7.387 -10.603 -5.892 1.00 93.69 102 VAL A CA 1
ATOM 861 C C . VAL A 1 102 ? -7.501 -11.861 -6.749 1.00 93.69 102 VAL A C 1
ATOM 863 O O . VAL A 1 102 ? -8.027 -11.780 -7.856 1.00 93.69 102 VAL A O 1
ATOM 866 N N . LEU A 1 103 ? -7.097 -13.022 -6.226 1.00 94.94 103 LEU A N 1
ATOM 867 C CA . LEU A 1 103 ? -7.226 -14.305 -6.918 1.00 94.94 103 LEU A CA 1
ATOM 868 C C . LEU A 1 103 ? -8.689 -14.623 -7.255 1.00 94.94 103 LEU A C 1
ATOM 870 O O . LEU A 1 103 ? -8.998 -14.980 -8.387 1.00 94.94 103 LEU A O 1
ATOM 874 N N . PHE A 1 104 ? -9.601 -14.446 -6.298 1.00 94.06 104 PHE A N 1
ATOM 875 C CA . PHE A 1 104 ? -11.032 -14.649 -6.506 1.00 94.06 104 PHE A CA 1
ATOM 876 C C . PHE A 1 104 ? -11.592 -13.710 -7.582 1.00 94.06 104 PHE A C 1
ATOM 878 O O . PHE A 1 104 ? -12.258 -14.165 -8.509 1.00 94.06 104 PHE A O 1
ATOM 885 N N . LEU A 1 105 ? -11.288 -12.411 -7.501 1.00 94.12 105 LEU A N 1
ATOM 886 C CA . LEU A 1 105 ? -11.738 -11.427 -8.490 1.00 94.12 105 LEU A CA 1
ATOM 887 C C . LEU A 1 105 ? -11.177 -11.718 -9.886 1.00 94.12 105 LEU A C 1
ATOM 889 O O . LEU A 1 105 ? -11.885 -11.533 -10.873 1.00 94.12 105 LEU A O 1
ATOM 893 N N . PHE A 1 106 ? -9.936 -12.199 -9.969 1.00 94.00 106 PHE A N 1
ATOM 894 C CA . PHE A 1 106 ? -9.324 -12.624 -11.222 1.00 94.00 106 PHE A CA 1
ATOM 895 C C . PHE A 1 106 ? -10.041 -13.841 -11.825 1.00 94.00 106 PHE A C 1
ATOM 897 O O . PHE A 1 106 ? -10.354 -13.830 -13.011 1.00 94.00 106 PHE A O 1
ATOM 904 N N . MET A 1 107 ? -10.391 -14.847 -11.017 1.00 95.12 107 MET A N 1
ATOM 905 C CA . MET A 1 107 ? -11.170 -16.004 -11.483 1.00 95.12 107 MET A CA 1
ATOM 906 C C . MET A 1 107 ? -12.561 -15.602 -11.986 1.00 95.12 107 MET A C 1
ATOM 908 O O . MET A 1 107 ? -12.988 -16.058 -13.044 1.00 95.12 107 MET A O 1
ATOM 912 N N . VAL A 1 108 ? -13.255 -14.713 -11.266 1.00 94.12 108 VAL A N 1
ATOM 913 C CA . VAL A 1 108 ? -14.554 -14.172 -11.706 1.00 94.12 108 VAL A CA 1
ATOM 914 C C . VAL A 1 108 ? -14.410 -13.439 -13.039 1.00 94.12 108 VAL A C 1
ATOM 916 O O . VAL A 1 108 ? -15.212 -13.654 -13.944 1.00 94.12 108 VAL A O 1
ATOM 919 N N . PHE A 1 109 ? -13.376 -12.607 -13.181 1.00 93.31 109 PHE A N 1
ATOM 920 C CA . PHE A 1 109 ? -13.085 -11.910 -14.431 1.00 93.31 109 PHE A CA 1
ATOM 921 C C . PHE A 1 109 ? -12.853 -12.882 -15.598 1.00 93.31 109 PHE A C 1
ATOM 923 O O . PHE A 1 109 ? -13.427 -12.678 -16.665 1.00 93.31 109 PHE A O 1
ATOM 930 N N . LEU A 1 110 ? -12.083 -13.958 -15.391 1.00 94.62 110 LEU A N 1
ATOM 931 C CA . LEU A 1 110 ? -11.848 -14.974 -16.422 1.00 94.62 110 LEU A CA 1
ATOM 932 C C . LEU A 1 110 ? -13.151 -15.625 -16.885 1.00 94.62 110 LEU A C 1
ATOM 934 O O . LEU A 1 110 ? -13.407 -15.670 -18.082 1.00 94.62 110 LEU A O 1
ATOM 938 N N . VAL A 1 111 ? -13.995 -16.081 -15.954 1.00 96.00 111 VAL A N 1
ATOM 939 C CA . VAL A 1 111 ? -15.285 -16.706 -16.293 1.00 96.00 111 VAL A CA 1
ATOM 940 C C . VAL A 1 111 ? -16.157 -15.752 -17.108 1.00 96.00 111 VAL A C 1
ATOM 942 O O . VAL A 1 111 ? -16.695 -16.150 -18.135 1.00 96.00 111 VAL A O 1
ATOM 945 N N . LEU A 1 112 ? -16.262 -14.488 -16.692 1.00 94.62 112 LEU A N 1
ATOM 946 C CA . LEU A 1 112 ? -17.043 -13.484 -17.418 1.00 94.62 112 LEU A CA 1
ATOM 947 C C . LEU A 1 112 ? -16.486 -13.218 -18.822 1.00 94.62 112 LEU A C 1
ATOM 949 O O . LEU A 1 112 ? -17.268 -13.066 -19.753 1.00 94.62 112 LEU A O 1
ATOM 953 N N . SER A 1 113 ? -15.162 -13.210 -18.989 1.00 94.31 113 SER A N 1
ATOM 954 C CA . SER A 1 113 ? -14.510 -13.000 -20.288 1.00 94.31 113 SER A CA 1
ATOM 955 C C . SER A 1 113 ? -14.731 -14.135 -21.289 1.00 94.31 113 SER A C 1
ATOM 957 O O . SER A 1 113 ? -14.518 -13.914 -22.474 1.00 94.31 113 SER A O 1
ATOM 959 N N . PHE A 1 114 ? -15.101 -15.339 -20.844 1.00 93.88 114 PHE A N 1
ATOM 960 C CA . PHE A 1 114 ? -15.500 -16.433 -21.739 1.00 93.88 114 PHE A CA 1
ATOM 961 C C . PHE A 1 114 ? -16.999 -16.415 -22.072 1.00 93.88 114 PHE A C 1
ATOM 963 O O . PHE A 1 114 ? -17.419 -17.095 -23.005 1.00 93.88 114 PHE A O 1
ATOM 970 N N . LEU A 1 115 ? -17.809 -15.699 -21.286 1.00 91.94 115 LEU A N 1
ATOM 971 C CA . LEU A 1 115 ? -19.264 -15.619 -21.450 1.00 91.94 115 LEU A CA 1
ATOM 972 C C . LEU A 1 115 ? -19.712 -14.435 -22.323 1.00 91.94 115 LEU A C 1
ATOM 974 O O . LEU A 1 115 ? -20.849 -14.444 -22.795 1.00 91.94 115 LEU A O 1
ATOM 978 N N . VAL A 1 116 ? -18.851 -13.428 -22.490 1.00 84.44 116 VAL A N 1
ATOM 979 C CA . VAL A 1 116 ? -19.055 -12.220 -23.311 1.00 84.44 116 VAL A CA 1
ATOM 980 C C . VAL A 1 116 ? -18.191 -12.312 -24.556 1.00 84.44 116 VAL A C 1
ATOM 982 O O . VAL A 1 116 ? -18.727 -12.029 -25.648 1.00 84.44 116 VAL A O 1
#

Foldseek 3Di:
DCLLVLLVLVCVLCVVPPVDDSVLSSVLSVVLVVVVVVLVVVLVVQVVVCVVVVPDPVVVNVVSVVVNLVVNLVSQCVSVVDDNVSSVVSSVVSVVVSVVSVVVVVVVVVVVVVVD

Radius of gyration: 17.0 Å; chains: 1; bounding box: 42×23×42 Å

pLDDT: mean 94.94, std 4.06, range [62.34, 98.0]